Protein AF-A0A7S2FGM8-F1 (afdb_monomer)

Structure (mmCIF, N/CA/C/O backbone):
data_AF-A0A7S2FGM8-F1
#
_entry.id   AF-A0A7S2FGM8-F1
#
loop_
_atom_site.group_PDB
_atom_site.id
_atom_site.type_symbol
_atom_site.label_atom_id
_atom_site.label_alt_id
_atom_site.label_comp_id
_atom_site.label_asym_id
_atom_site.label_entity_id
_atom_site.label_seq_id
_atom_site.pdbx_PDB_ins_code
_atom_site.Cartn_x
_atom_site.Cartn_y
_atom_site.Cartn_z
_atom_site.occupancy
_atom_site.B_iso_or_equiv
_atom_site.auth_seq_id
_atom_site.auth_comp_id
_atom_site.auth_asym_id
_atom_site.auth_atom_id
_atom_site.pdbx_PDB_model_num
ATOM 1 N N . MET A 1 1 ? 2.558 -7.206 -8.956 1.00 88.69 1 MET A N 1
ATOM 2 C CA . MET A 1 1 ? 1.119 -7.447 -8.664 1.00 88.69 1 MET A CA 1
ATOM 3 C C . MET A 1 1 ? 0.701 -7.037 -7.254 1.00 88.69 1 MET A C 1
ATOM 5 O O . MET A 1 1 ? -0.219 -6.244 -7.138 1.00 88.69 1 MET A O 1
ATOM 9 N N . MET A 1 2 ? 1.340 -7.537 -6.187 1.00 94.56 2 MET A N 1
ATOM 10 C CA . MET A 1 2 ? 0.924 -7.241 -4.803 1.00 94.56 2 MET A CA 1
ATOM 11 C C . MET A 1 2 ? 0.833 -5.736 -4.489 1.00 94.56 2 MET A C 1
ATOM 13 O O . MET A 1 2 ? -0.211 -5.302 -4.011 1.00 94.56 2 MET A O 1
ATOM 17 N N . ALA A 1 3 ? 1.868 -4.957 -4.837 1.00 96.88 3 ALA A N 1
ATOM 18 C CA . ALA A 1 3 ? 1.885 -3.499 -4.670 1.00 96.88 3 ALA A CA 1
ATOM 19 C C . ALA A 1 3 ? 0.659 -2.821 -5.306 1.00 96.88 3 ALA A C 1
ATOM 21 O O . ALA A 1 3 ? -0.044 -2.059 -4.653 1.00 96.88 3 ALA A O 1
ATOM 22 N N . ALA A 1 4 ? 0.347 -3.167 -6.559 1.00 97.06 4 ALA A N 1
ATOM 23 C CA . ALA A 1 4 ? -0.813 -2.622 -7.257 1.00 97.06 4 ALA A CA 1
ATOM 24 C C . ALA A 1 4 ? -2.131 -2.971 -6.545 1.00 97.06 4 ALA A C 1
ATOM 26 O O . ALA A 1 4 ? -2.979 -2.102 -6.386 1.00 97.06 4 ALA A O 1
ATOM 27 N N . HIS A 1 5 ? -2.292 -4.215 -6.072 1.00 98.00 5 HIS A N 1
ATOM 28 C CA . HIS A 1 5 ? -3.500 -4.633 -5.353 1.00 98.00 5 HIS A CA 1
ATOM 29 C C . HIS A 1 5 ? -3.711 -3.875 -4.036 1.00 98.00 5 HIS A C 1
ATOM 31 O O . HIS A 1 5 ? -4.841 -3.497 -3.741 1.00 98.00 5 HIS A O 1
ATOM 37 N N . ILE A 1 6 ? -2.664 -3.668 -3.231 1.00 98.38 6 ILE A N 1
ATOM 38 C CA . ILE A 1 6 ? -2.815 -2.956 -1.953 1.00 98.38 6 ILE A CA 1
ATOM 39 C C . ILE A 1 6 ? -3.041 -1.455 -2.167 1.00 98.38 6 ILE A C 1
ATOM 41 O O . ILE A 1 6 ? -3.876 -0.877 -1.477 1.00 98.38 6 ILE A O 1
ATOM 45 N N . LEU A 1 7 ? -2.385 -0.852 -3.166 1.00 98.56 7 LEU A N 1
ATOM 46 C CA . LEU A 1 7 ? -2.590 0.547 -3.550 1.00 98.56 7 LEU A CA 1
ATOM 47 C C . LEU A 1 7 ? -4.032 0.800 -4.012 1.00 98.56 7 LEU A C 1
ATOM 49 O O . LEU A 1 7 ? -4.715 1.649 -3.445 1.00 98.56 7 LEU A O 1
ATOM 53 N N . ILE A 1 8 ? -4.532 0.019 -4.979 1.00 98.19 8 ILE A N 1
ATOM 54 C CA . ILE A 1 8 ? -5.897 0.210 -5.497 1.00 98.19 8 ILE A CA 1
ATOM 55 C C . ILE A 1 8 ? -6.961 -0.088 -4.433 1.00 98.19 8 ILE A C 1
ATOM 57 O O . ILE A 1 8 ? -7.987 0.587 -4.367 1.00 98.19 8 ILE A O 1
ATOM 61 N N . ALA A 1 9 ? -6.717 -1.076 -3.566 1.00 98.44 9 ALA A N 1
ATOM 62 C CA . ALA A 1 9 ? -7.616 -1.371 -2.459 1.00 98.44 9 ALA A CA 1
ATOM 63 C C . ALA A 1 9 ? -7.638 -0.229 -1.433 1.00 98.44 9 ALA A C 1
ATOM 65 O O . ALA A 1 9 ? -8.713 0.114 -0.950 1.00 98.44 9 ALA A O 1
ATOM 66 N N . ALA A 1 10 ? -6.494 0.387 -1.123 1.00 98.50 10 ALA A N 1
ATOM 67 C CA . ALA A 1 10 ? -6.433 1.533 -0.219 1.00 98.50 10 ALA A CA 1
ATOM 68 C C . ALA A 1 10 ? -7.206 2.739 -0.768 1.00 98.50 10 ALA A C 1
ATOM 70 O O . ALA A 1 10 ? -8.010 3.326 -0.045 1.00 98.50 10 ALA A O 1
ATOM 71 N N . GLU A 1 11 ? -7.031 3.071 -2.049 1.00 98.44 11 GLU A N 1
ATOM 72 C CA . GLU A 1 11 ? -7.789 4.138 -2.718 1.00 98.44 11 GLU A CA 1
ATOM 73 C C . GLU A 1 11 ? -9.298 3.855 -2.711 1.00 98.44 11 GLU A C 1
ATOM 75 O O . GLU A 1 11 ? -10.095 4.710 -2.321 1.00 98.44 11 GLU A O 1
ATOM 80 N N . GLY A 1 12 ? -9.705 2.630 -3.056 1.00 98.31 12 GLY A N 1
ATOM 81 C CA . GLY A 1 12 ? -11.113 2.234 -3.024 1.00 98.31 12 GLY A CA 1
ATOM 82 C C . GLY A 1 12 ? -11.720 2.300 -1.620 1.00 98.31 12 GLY A C 1
ATOM 83 O O . GLY A 1 12 ? -12.813 2.837 -1.438 1.00 98.31 12 GLY A O 1
ATOM 84 N N . LEU A 1 13 ? -11.014 1.793 -0.607 1.00 98.69 13 LEU A N 1
ATOM 85 C CA . LEU A 1 13 ? -11.507 1.771 0.772 1.00 98.69 13 LEU A CA 1
ATOM 86 C C . LEU A 1 13 ? -11.550 3.164 1.398 1.00 98.69 13 LEU A C 1
ATOM 88 O O . LEU A 1 13 ? -12.516 3.479 2.089 1.00 98.69 13 LEU A O 1
ATOM 92 N N . THR A 1 14 ? -10.549 4.012 1.150 1.00 98.62 14 THR A N 1
ATOM 93 C CA . THR A 1 14 ? -10.560 5.401 1.641 1.00 98.62 14 THR A CA 1
ATOM 94 C C . THR A 1 14 ? -11.689 6.200 0.994 1.00 98.62 14 THR A C 1
ATOM 96 O O . THR A 1 14 ? -12.408 6.912 1.696 1.00 98.62 14 THR A O 1
ATOM 99 N N . ALA A 1 15 ? -11.933 6.013 -0.309 1.00 98.38 15 ALA A N 1
ATOM 100 C CA . ALA A 1 15 ? -13.071 6.616 -0.997 1.00 98.38 15 ALA A CA 1
ATOM 101 C C . ALA A 1 15 ? -14.414 6.159 -0.402 1.00 98.38 15 ALA A C 1
ATOM 103 O O . ALA A 1 15 ? -15.259 6.988 -0.071 1.00 98.38 15 ALA A O 1
ATOM 104 N N . LEU A 1 16 ? -14.604 4.852 -0.202 1.00 98.44 16 LEU A N 1
ATOM 105 C CA . LEU A 1 16 ? -15.826 4.301 0.394 1.00 98.44 16 LEU A CA 1
ATOM 106 C C . LEU A 1 16 ? -16.042 4.794 1.831 1.00 98.44 16 LEU A C 1
ATOM 108 O O . LEU A 1 16 ? -17.147 5.215 2.184 1.00 98.44 16 LEU A O 1
ATOM 112 N N . LYS A 1 17 ? -14.984 4.818 2.644 1.00 98.19 17 LYS A N 1
ATOM 113 C CA . LYS A 1 17 ? -15.055 5.296 4.027 1.00 98.19 17 LYS A CA 1
ATOM 114 C C . LYS A 1 17 ? -15.411 6.777 4.114 1.00 98.19 17 LYS A C 1
ATOM 116 O O . LYS A 1 17 ? -16.223 7.153 4.955 1.00 98.19 17 LYS A O 1
ATOM 121 N N . LYS A 1 18 ? -14.900 7.606 3.199 1.00 97.00 18 LYS A N 1
ATOM 122 C CA . LYS A 1 18 ? -15.291 9.020 3.074 1.00 97.00 18 LYS A CA 1
ATOM 123 C C . LYS A 1 18 ? -1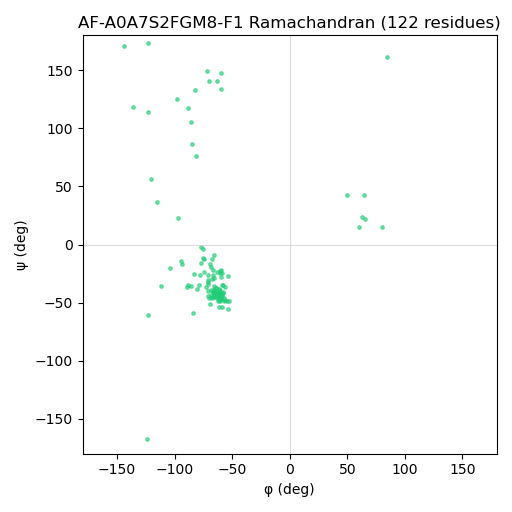6.795 9.201 2.817 1.00 97.00 18 LYS A C 1
ATOM 125 O O . LYS A 1 18 ? -17.362 10.229 3.178 1.00 97.00 18 LYS A O 1
ATOM 130 N N . HIS A 1 19 ? -17.449 8.191 2.247 1.00 97.00 19 HIS A N 1
ATOM 131 C CA . HIS A 1 19 ? -18.898 8.124 2.051 1.00 97.00 19 HIS A CA 1
ATOM 132 C C . HIS A 1 19 ? -19.633 7.321 3.143 1.00 97.00 19 HIS A C 1
ATOM 134 O O . HIS A 1 19 ? -20.758 6.875 2.927 1.00 97.00 19 HIS A O 1
ATOM 140 N N . ASN A 1 20 ? -19.034 7.181 4.331 1.00 97.06 20 ASN A N 1
ATOM 141 C CA . ASN A 1 20 ? -19.587 6.489 5.501 1.00 97.06 20 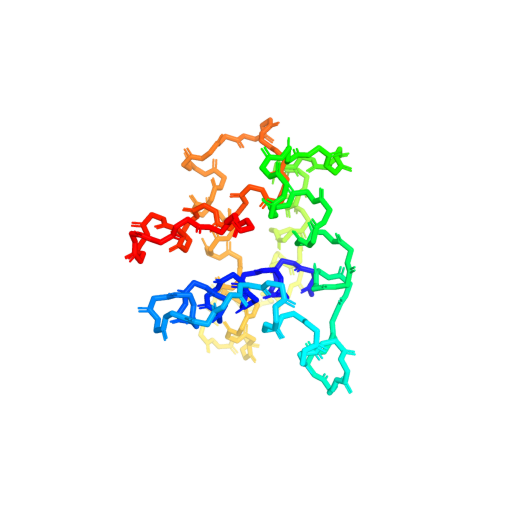ASN A CA 1
ATOM 142 C C . ASN A 1 20 ? -19.847 4.986 5.300 1.00 97.06 20 ASN A C 1
ATOM 144 O O . ASN A 1 20 ? -20.665 4.402 6.010 1.00 97.06 20 ASN A O 1
ATOM 148 N N . VAL A 1 21 ? -19.155 4.340 4.357 1.00 98.12 21 VAL A N 1
ATOM 149 C CA . VAL A 1 21 ? -19.166 2.877 4.237 1.00 98.12 21 VAL A CA 1
ATOM 150 C C . VAL A 1 21 ? -18.053 2.306 5.124 1.00 98.12 21 VAL A C 1
ATOM 152 O O . VAL A 1 21 ? -16.882 2.594 4.866 1.00 98.12 21 VAL A O 1
ATOM 155 N N . PRO A 1 22 ? -18.365 1.490 6.150 1.00 98.00 22 PRO A N 1
ATOM 156 C CA . PRO A 1 22 ? -17.337 0.905 7.006 1.00 98.00 22 PRO A CA 1
ATOM 157 C C . PRO A 1 22 ? -16.362 0.028 6.198 1.00 98.00 22 PRO A C 1
ATOM 159 O O . PRO A 1 22 ? -16.827 -0.804 5.406 1.00 98.00 22 PRO A O 1
ATOM 162 N N . PRO A 1 23 ? -15.032 0.147 6.390 1.00 98.19 23 PRO A N 1
ATOM 163 C CA . PRO A 1 23 ? -14.053 -0.633 5.630 1.00 98.19 23 PRO A CA 1
ATOM 164 C C . PRO A 1 23 ? -14.249 -2.147 5.724 1.00 98.19 23 PRO A C 1
ATOM 166 O O . PRO A 1 23 ? -14.078 -2.840 4.725 1.00 98.19 23 PRO A O 1
ATOM 169 N N . GLU A 1 24 ? -14.660 -2.671 6.882 1.00 97.56 24 GLU A N 1
ATOM 170 C CA . GLU A 1 24 ? -14.924 -4.108 7.054 1.00 97.56 24 GLU A CA 1
ATOM 171 C C . GLU A 1 24 ? -16.115 -4.586 6.208 1.00 97.56 24 GLU A C 1
ATOM 173 O O . GLU A 1 24 ? -16.060 -5.655 5.599 1.00 97.56 24 GLU A O 1
ATOM 178 N N . VA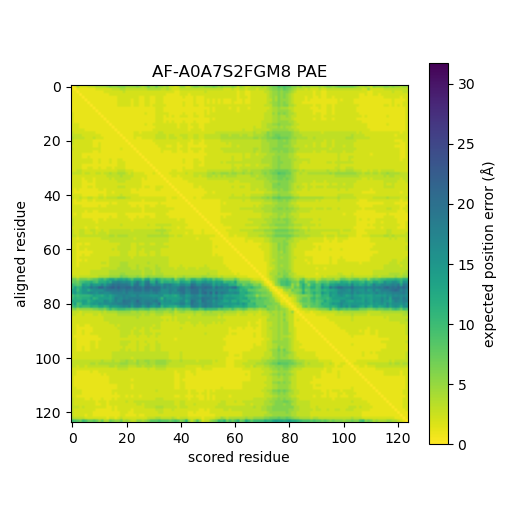L A 1 25 ? -17.165 -3.765 6.089 1.00 98.25 25 VAL A N 1
ATOM 179 C CA . VAL A 1 25 ? -18.331 -4.057 5.238 1.00 98.25 25 VAL A CA 1
ATOM 180 C C . VAL A 1 25 ? -17.938 -4.017 3.760 1.00 98.25 25 VAL A C 1
ATOM 182 O O . VAL A 1 25 ? -18.297 -4.916 2.997 1.00 98.25 25 VAL A O 1
ATOM 185 N N . ALA A 1 26 ? -17.155 -3.012 3.355 1.00 98.31 26 ALA A N 1
ATOM 186 C CA . ALA A 1 26 ? -16.626 -2.918 1.997 1.00 98.31 26 ALA A CA 1
ATOM 187 C C . ALA A 1 26 ? -15.745 -4.128 1.645 1.00 98.31 26 ALA A C 1
ATOM 189 O O . ALA A 1 26 ? -15.919 -4.740 0.590 1.00 98.31 26 ALA A O 1
ATOM 190 N N . LEU A 1 27 ? -14.839 -4.519 2.546 1.00 98.31 27 LEU A N 1
ATOM 191 C CA . LEU A 1 27 ? -13.975 -5.685 2.369 1.00 98.31 27 LEU A CA 1
ATOM 192 C C . LEU A 1 27 ? -14.772 -6.982 2.267 1.00 98.31 27 LEU A C 1
ATOM 194 O O . LEU A 1 27 ? -14.451 -7.801 1.409 1.00 98.31 27 LEU A O 1
ATOM 198 N N . ALA A 1 28 ? -15.820 -7.171 3.072 1.00 98.19 28 ALA A N 1
ATOM 199 C CA . ALA A 1 28 ? -16.682 -8.348 2.969 1.00 98.19 28 ALA A CA 1
ATOM 200 C C . ALA A 1 28 ? -17.327 -8.461 1.574 1.00 98.19 28 ALA A C 1
ATOM 202 O O . ALA A 1 28 ? -17.293 -9.530 0.961 1.00 98.19 28 ALA A O 1
ATOM 203 N N . ALA A 1 29 ? -17.838 -7.351 1.031 1.00 98.31 29 ALA A N 1
ATOM 204 C CA . ALA A 1 29 ? -18.416 -7.318 -0.313 1.00 98.31 29 ALA A CA 1
ATOM 205 C C . ALA A 1 29 ? -17.370 -7.582 -1.416 1.00 98.31 29 ALA A C 1
ATOM 207 O O . ALA A 1 29 ? -17.611 -8.382 -2.325 1.00 98.31 29 ALA A O 1
ATOM 208 N N . ILE A 1 30 ? -16.191 -6.954 -1.319 1.00 98.44 30 ILE A N 1
ATOM 209 C CA . ILE A 1 30 ? -15.074 -7.140 -2.260 1.00 98.44 30 ILE A CA 1
ATOM 210 C C . ILE A 1 30 ? -14.595 -8.597 -2.246 1.00 98.44 30 ILE A C 1
ATOM 212 O O . ILE A 1 30 ? -14.446 -9.216 -3.302 1.00 98.44 30 ILE A O 1
ATOM 216 N N . ASN A 1 31 ? -14.392 -9.158 -1.052 1.00 98.38 31 ASN A N 1
ATOM 217 C CA . ASN A 1 31 ? -13.878 -10.512 -0.863 1.00 98.38 31 ASN A CA 1
ATOM 218 C C . ASN A 1 31 ? -14.898 -11.595 -1.249 1.00 98.38 31 ASN A C 1
ATOM 220 O O . ASN A 1 31 ? -14.495 -12.673 -1.684 1.00 98.38 31 ASN A O 1
ATOM 224 N N . GLY A 1 32 ? -16.198 -11.292 -1.176 1.00 98.31 32 GLY A N 1
ATOM 225 C CA . GLY A 1 32 ? -17.274 -12.123 -1.726 1.00 98.31 32 GLY A CA 1
ATOM 226 C C . GLY A 1 32 ? -17.415 -12.063 -3.255 1.00 98.31 32 GLY A C 1
ATOM 227 O O . GLY A 1 32 ? -18.234 -12.787 -3.816 1.00 98.31 32 GLY A O 1
ATOM 228 N N . SER A 1 33 ? -16.625 -11.228 -3.938 1.00 97.38 33 SER A N 1
ATOM 229 C CA . SER A 1 33 ? -16.757 -10.931 -5.370 1.00 97.38 33 SER A CA 1
ATOM 230 C C . SER A 1 33 ? -15.455 -11.204 -6.147 1.00 97.38 33 SER A C 1
ATOM 232 O O . SER A 1 33 ? -14.535 -11.874 -5.663 1.00 97.38 33 SER A O 1
ATOM 234 N N . SER A 1 34 ? -15.371 -10.727 -7.395 1.00 96.94 34 SER A N 1
ATOM 235 C CA . SER A 1 34 ? -14.195 -10.865 -8.272 1.00 96.94 34 SER A CA 1
ATOM 236 C C . SER A 1 34 ? -13.042 -9.912 -7.935 1.00 96.94 34 SER A C 1
ATOM 238 O O . SER A 1 34 ? -11.922 -10.155 -8.371 1.00 96.94 34 SER A O 1
ATOM 240 N N . GLY A 1 35 ? -13.289 -8.860 -7.147 1.00 95.94 35 GLY A N 1
ATOM 241 C CA . GLY A 1 35 ? -12.273 -7.883 -6.732 1.00 95.94 35 GLY A CA 1
ATOM 242 C C . GLY A 1 35 ? -11.341 -8.363 -5.615 1.00 95.94 35 GLY A C 1
ATOM 243 O O . GLY A 1 35 ? -10.442 -7.628 -5.207 1.00 95.94 35 GLY A O 1
ATOM 244 N N . ARG A 1 36 ? -11.551 -9.577 -5.095 1.00 97.81 36 ARG A N 1
ATOM 245 C CA . ARG A 1 36 ? -10.742 -10.139 -4.014 1.00 97.81 36 ARG A CA 1
ATOM 246 C C . ARG A 1 36 ? -9.285 -10.319 -4.437 1.00 97.81 36 ARG A C 1
ATOM 248 O O . ARG A 1 36 ? -8.983 -10.789 -5.532 1.00 97.81 36 ARG A O 1
ATOM 255 N N . SER A 1 37 ? -8.373 -10.028 -3.524 1.00 98.19 37 SER A N 1
ATOM 256 C CA . SER A 1 37 ? -6.949 -10.302 -3.677 1.00 98.19 37 SER A CA 1
ATOM 257 C C . SER A 1 37 ? -6.349 -10.703 -2.334 1.00 98.19 37 SER A C 1
ATOM 259 O O . SER A 1 37 ? -6.971 -10.545 -1.286 1.00 98.19 37 SER A O 1
ATOM 261 N N . TRP A 1 38 ? -5.101 -11.172 -2.331 1.00 96.38 38 TRP A N 1
ATOM 262 C CA . TRP A 1 38 ? -4.406 -11.457 -1.072 1.00 96.38 38 TRP A CA 1
ATOM 263 C C . TRP A 1 38 ? -4.262 -10.217 -0.170 1.00 96.38 38 TRP A C 1
ATOM 265 O O . TRP A 1 38 ? -4.239 -10.331 1.052 1.00 96.38 38 TRP A O 1
ATOM 275 N N . ALA A 1 39 ? -4.209 -9.014 -0.758 1.00 97.88 39 ALA A N 1
ATOM 276 C CA . ALA A 1 39 ? -4.171 -7.771 0.009 1.00 97.88 39 ALA A CA 1
ATOM 277 C C . ALA A 1 39 ? -5.489 -7.529 0.764 1.00 97.88 39 ALA A C 1
ATOM 279 O O . ALA A 1 39 ? -5.458 -7.223 1.951 1.00 97.88 39 ALA A O 1
ATOM 280 N N . THR A 1 40 ? -6.638 -7.716 0.106 1.00 98.38 40 THR A N 1
ATOM 281 C CA . THR A 1 40 ? -7.962 -7.486 0.712 1.00 98.38 40 THR A CA 1
ATOM 282 C C . THR A 1 40 ? -8.402 -8.622 1.631 1.00 98.38 40 THR A C 1
ATOM 284 O O . THR A 1 40 ? -9.200 -8.389 2.533 1.00 98.38 40 THR A O 1
ATOM 287 N N . LEU A 1 41 ? -7.906 -9.844 1.412 1.00 97.69 41 LEU A N 1
ATOM 288 C CA . LEU A 1 41 ? -8.249 -11.017 2.220 1.00 97.69 41 LEU A CA 1
ATOM 289 C C . LEU A 1 41 ? -7.469 -11.095 3.535 1.00 97.69 41 LEU A C 1
ATOM 291 O O . LEU A 1 41 ? -8.050 -11.509 4.529 1.00 97.69 41 LEU A O 1
ATOM 295 N N . GLN A 1 42 ? -6.182 -10.729 3.535 1.00 95.50 42 GLN A N 1
ATOM 296 C CA . GLN A 1 42 ? -5.304 -10.936 4.694 1.00 95.50 42 GLN A CA 1
ATOM 297 C C . GLN A 1 42 ? -4.676 -9.628 5.194 1.00 95.50 42 GLN A C 1
ATOM 299 O O . GLN A 1 42 ? -4.920 -9.210 6.319 1.00 95.50 42 GLN A O 1
ATOM 304 N N . ARG A 1 43 ? -3.900 -8.934 4.350 1.00 97.44 43 ARG A N 1
ATOM 305 C CA . ARG A 1 43 ? -3.079 -7.787 4.793 1.00 97.44 43 ARG A CA 1
ATOM 306 C C . ARG A 1 43 ? -3.903 -6.626 5.341 1.00 97.44 43 ARG A C 1
ATOM 308 O O . ARG A 1 43 ? -3.596 -6.075 6.394 1.00 97.44 43 ARG A O 1
ATOM 315 N N . ILE A 1 44 ? -4.935 -6.218 4.604 1.00 98.44 44 ILE A N 1
ATOM 316 C CA . ILE A 1 44 ? -5.725 -5.046 4.980 1.00 98.44 44 ILE A CA 1
ATOM 317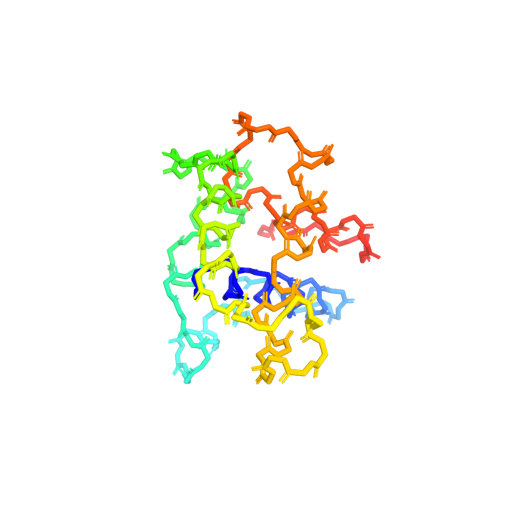 C C . ILE A 1 44 ? -6.544 -5.319 6.252 1.00 98.44 44 ILE A C 1
ATOM 319 O O . ILE A 1 44 ? -6.418 -4.525 7.183 1.00 98.44 44 ILE A O 1
ATOM 323 N N . PRO A 1 45 ? -7.329 -6.411 6.362 1.00 98.00 45 PRO A N 1
ATOM 324 C CA . PRO A 1 45 ? -8.051 -6.710 7.600 1.00 98.00 45 PRO A CA 1
ATOM 325 C C . PRO A 1 45 ? -7.138 -6.838 8.829 1.00 98.00 45 PRO A C 1
ATOM 327 O O . PRO A 1 45 ? -7.432 -6.258 9.879 1.00 98.00 45 PRO A O 1
ATOM 330 N N . ASP A 1 46 ? -6.025 -7.567 8.695 1.00 97.25 46 ASP A N 1
ATOM 331 C CA . ASP A 1 46 ? -5.239 -8.003 9.851 1.00 97.25 46 ASP A CA 1
ATOM 332 C C . ASP A 1 46 ? -4.181 -6.985 10.280 1.00 97.25 46 ASP A C 1
ATOM 334 O O . ASP A 1 46 ? -3.947 -6.836 11.482 1.00 97.25 46 ASP A O 1
ATOM 338 N N . ASN A 1 47 ? -3.572 -6.255 9.338 1.00 98.38 47 ASN A N 1
ATOM 339 C CA . ASN A 1 47 ? -2.445 -5.354 9.610 1.00 98.38 47 ASN A CA 1
ATOM 340 C C . ASN A 1 47 ? -2.805 -3.873 9.423 1.00 98.38 47 ASN A C 1
ATOM 342 O O . ASN A 1 47 ? -2.330 -3.037 10.191 1.00 98.38 47 ASN A O 1
ATOM 346 N N . VAL A 1 48 ? -3.657 -3.542 8.442 1.00 98.56 48 VAL A N 1
ATOM 347 C CA . VAL A 1 48 ? -4.053 -2.147 8.178 1.00 98.56 48 VAL A CA 1
ATOM 348 C C . VAL A 1 48 ? -5.198 -1.715 9.083 1.00 98.56 48 VAL A C 1
ATOM 350 O O . VAL A 1 48 ? -5.015 -0.787 9.856 1.00 98.56 48 VAL A O 1
ATOM 353 N N . LEU A 1 49 ? -6.360 -2.378 9.051 1.00 98.50 49 LEU A N 1
ATOM 354 C CA . LEU A 1 49 ? -7.525 -1.950 9.845 1.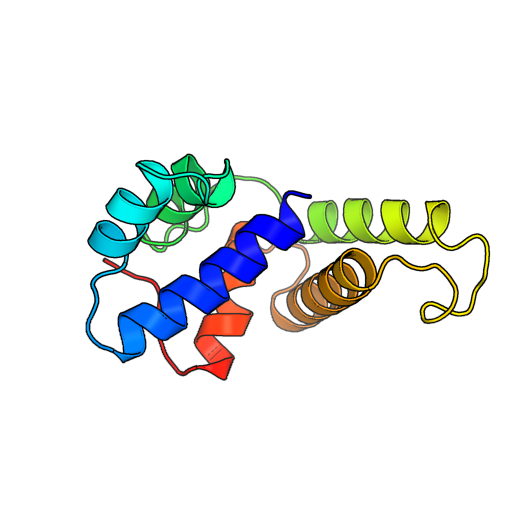00 98.50 49 LEU A CA 1
ATOM 355 C C . LEU A 1 49 ? -7.294 -2.086 11.355 1.00 98.50 49 LEU A C 1
ATOM 357 O O . LEU A 1 49 ? -7.877 -1.347 12.145 1.00 98.50 49 LEU A O 1
ATOM 361 N N . SER A 1 50 ? -6.415 -3.004 11.761 1.00 97.94 50 SER A N 1
ATOM 362 C CA . SER A 1 50 ? -5.963 -3.144 13.148 1.00 97.94 50 SER A CA 1
ATOM 363 C C . SER A 1 50 ? -4.960 -2.068 13.584 1.00 97.94 50 SER A C 1
ATOM 365 O O . SER A 1 50 ? -4.666 -1.976 14.775 1.00 97.94 50 SER A O 1
ATOM 367 N N . ARG A 1 51 ? -4.426 -1.285 12.633 1.00 98.12 51 ARG A N 1
ATOM 368 C CA . ARG A 1 51 ? -3.347 -0.295 12.794 1.00 98.12 51 ARG A CA 1
ATOM 369 C C . ARG A 1 51 ? -2.019 -0.862 13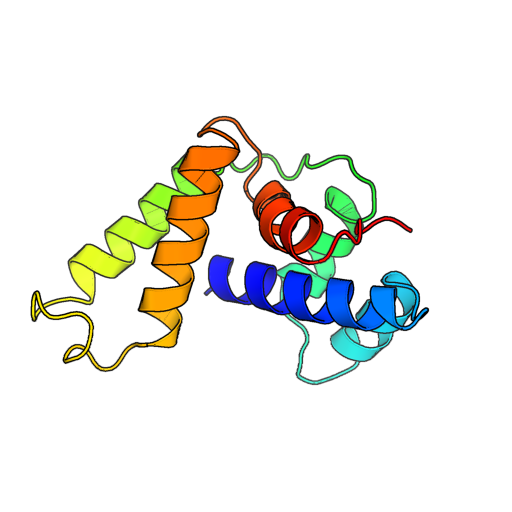.304 1.00 98.12 51 ARG A C 1
ATOM 371 O O . ARG A 1 51 ? -1.167 -0.089 13.735 1.00 98.12 51 ARG A O 1
ATOM 378 N N . LYS A 1 52 ? -1.830 -2.183 13.267 1.00 98.00 52 LYS A N 1
ATOM 379 C CA . LYS A 1 52 ? -0.603 -2.82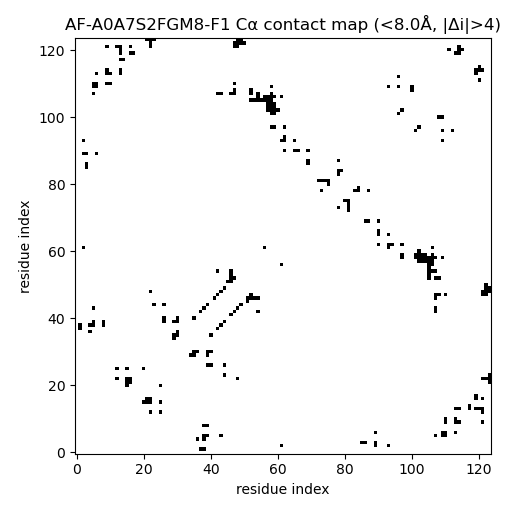2 13.758 1.00 98.00 52 LYS A CA 1
ATOM 380 C C . LYS A 1 52 ? 0.563 -2.719 12.782 1.00 98.00 52 LYS A C 1
ATOM 382 O O . LYS A 1 52 ? 1.690 -2.589 13.240 1.00 98.00 52 LYS A O 1
ATOM 387 N N . PHE A 1 53 ? 0.288 -2.777 11.475 1.00 98.25 53 PHE A N 1
ATOM 388 C CA . PHE A 1 53 ? 1.303 -2.738 10.414 1.00 98.25 53 PHE A CA 1
ATOM 389 C C . PHE A 1 53 ? 2.461 -3.727 10.641 1.00 98.25 53 PHE A C 1
ATOM 391 O O . PHE A 1 53 ? 3.627 -3.408 10.464 1.00 98.25 53 PHE A O 1
ATOM 398 N N . ASP A 1 54 ? 2.128 -4.944 11.063 1.00 97.44 54 ASP A N 1
ATOM 399 C CA . ASP A 1 54 ? 3.058 -5.968 11.550 1.00 97.44 54 ASP A CA 1
ATOM 400 C C . ASP A 1 54 ? 3.091 -7.211 10.644 1.00 97.44 54 ASP A C 1
ATOM 402 O O . ASP A 1 54 ? 3.202 -8.343 11.118 1.00 97.44 54 ASP A O 1
ATOM 406 N N . TYR A 1 55 ? 2.982 -7.027 9.321 1.00 97.06 55 TYR A N 1
ATOM 407 C CA . TYR A 1 55 ? 3.079 -8.150 8.379 1.00 97.06 55 TYR A CA 1
ATOM 408 C C . TYR A 1 55 ? 4.507 -8.729 8.311 1.00 97.06 55 TYR A C 1
ATOM 410 O O . TYR A 1 55 ? 4.691 -9.861 7.861 1.00 97.06 55 TYR A O 1
ATOM 418 N N . ASN A 1 56 ? 5.505 -7.980 8.795 1.00 96.06 56 ASN A N 1
ATOM 419 C CA . ASN A 1 56 ? 6.929 -8.317 8.811 1.00 96.06 56 ASN A CA 1
ATOM 420 C C . ASN A 1 56 ? 7.537 -8.433 7.408 1.00 96.06 56 ASN A C 1
ATOM 422 O O . ASN A 1 56 ? 8.325 -9.340 7.127 1.00 96.06 56 ASN A O 1
ATOM 426 N N . PHE A 1 57 ? 7.188 -7.505 6.518 1.00 97.62 57 PHE A N 1
ATOM 427 C CA . PHE A 1 57 ? 7.873 -7.358 5.234 1.00 97.62 57 PHE A CA 1
ATOM 428 C C . PHE A 1 57 ? 8.131 -5.884 4.948 1.00 97.62 57 PHE A C 1
ATOM 430 O O . PHE A 1 57 ? 7.181 -5.110 4.841 1.00 97.62 57 PHE A O 1
ATOM 437 N N . SER A 1 58 ? 9.404 -5.505 4.835 1.00 98.25 58 SER A N 1
ATOM 438 C CA . SER A 1 58 ? 9.795 -4.099 4.759 1.00 98.25 58 SER A CA 1
ATOM 439 C C . SER A 1 58 ? 9.426 -3.453 3.424 1.00 98.25 58 SER A C 1
ATOM 441 O O . SER A 1 58 ? 9.409 -4.086 2.361 1.00 98.25 58 SER A O 1
ATOM 443 N N . LEU A 1 59 ? 9.151 -2.154 3.477 1.00 98.38 59 LEU A N 1
ATOM 444 C CA . LEU A 1 59 ? 8.887 -1.326 2.312 1.00 98.38 59 LEU A CA 1
ATOM 445 C C . LEU A 1 59 ? 10.133 -1.201 1.428 1.00 98.38 59 LEU A C 1
ATOM 447 O O . LEU A 1 59 ? 9.993 -1.104 0.212 1.00 98.38 59 LEU A O 1
ATOM 451 N N . GLU A 1 60 ? 11.338 -1.284 1.999 1.00 98.38 60 GLU A N 1
ATOM 452 C CA . GLU A 1 60 ? 12.583 -1.395 1.231 1.00 98.38 60 GLU A CA 1
ATOM 453 C C . GLU A 1 60 ? 12.582 -2.612 0.303 1.00 98.38 60 GLU A C 1
ATOM 455 O O . GLU A 1 60 ? 12.863 -2.475 -0.890 1.00 98.38 60 GLU A O 1
ATOM 460 N N . LEU A 1 61 ? 12.227 -3.793 0.821 1.00 98.31 61 LEU A N 1
ATOM 461 C CA . LEU A 1 61 ? 12.183 -5.012 0.015 1.00 98.31 61 LEU A CA 1
ATOM 462 C C . LEU A 1 61 ? 11.094 -4.925 -1.057 1.00 98.31 61 LEU A C 1
ATOM 464 O O . LEU A 1 61 ? 11.353 -5.273 -2.208 1.00 98.31 61 LEU A O 1
ATOM 468 N N . LEU A 1 62 ? 9.916 -4.381 -0.723 1.00 98.19 62 LEU A N 1
ATOM 469 C CA . LEU A 1 62 ? 8.876 -4.137 -1.724 1.00 98.19 62 LEU A CA 1
ATOM 470 C C . LEU A 1 62 ? 9.358 -3.182 -2.825 1.00 98.19 62 LEU A C 1
ATOM 472 O O . LEU A 1 62 ? 9.140 -3.452 -4.007 1.00 98.19 62 LEU A O 1
ATOM 476 N N . ASN A 1 63 ? 9.993 -2.070 -2.451 1.00 97.94 63 ASN A N 1
ATOM 477 C CA . ASN A 1 63 ? 10.508 -1.097 -3.406 1.00 97.94 63 ASN A CA 1
ATOM 478 C C . ASN A 1 63 ? 11.566 -1.738 -4.308 1.00 97.94 63 ASN A C 1
ATOM 480 O O . ASN A 1 63 ? 11.466 -1.629 -5.526 1.00 97.94 63 ASN A O 1
ATOM 484 N N . LYS A 1 64 ? 12.510 -2.494 -3.739 1.00 97.19 64 LYS A N 1
ATOM 485 C CA . LYS A 1 64 ? 13.519 -3.241 -4.498 1.00 97.19 64 LYS A CA 1
ATOM 486 C C . LYS A 1 64 ? 12.894 -4.203 -5.512 1.00 97.19 64 LYS A C 1
ATOM 488 O O . LYS A 1 64 ? 13.318 -4.210 -6.669 1.00 97.19 64 LYS A O 1
ATOM 493 N N . ASP A 1 65 ? 11.905 -4.997 -5.105 1.00 96.62 65 ASP A N 1
ATOM 494 C CA . ASP A 1 65 ? 11.228 -5.953 -5.990 1.00 96.62 65 ASP A CA 1
ATOM 495 C C . ASP A 1 65 ? 10.538 -5.241 -7.160 1.00 96.62 65 ASP A C 1
ATOM 497 O O . ASP A 1 65 ? 10.591 -5.697 -8.305 1.00 96.62 65 ASP A O 1
ATOM 501 N N . VAL A 1 66 ? 9.902 -4.100 -6.880 1.00 95.06 66 VAL A N 1
ATOM 502 C CA . VAL A 1 66 ? 9.221 -3.300 -7.898 1.00 95.06 66 VAL A CA 1
ATOM 503 C C . VAL A 1 66 ? 10.223 -2.644 -8.845 1.00 95.06 66 VAL A C 1
ATOM 505 O O . VAL A 1 66 ? 10.044 -2.778 -10.049 1.00 95.06 66 VAL A O 1
ATOM 508 N N . GLN A 1 67 ? 11.301 -2.030 -8.351 1.00 92.50 67 GLN A N 1
ATOM 509 C CA . GLN A 1 67 ? 12.343 -1.461 -9.217 1.00 92.50 67 GLN A CA 1
ATOM 510 C C . GLN A 1 67 ? 13.009 -2.537 -10.083 1.00 92.50 67 GLN A C 1
ATOM 512 O O . GLN A 1 67 ? 13.144 -2.353 -11.285 1.00 92.50 67 GLN A O 1
ATOM 517 N N . THR A 1 68 ? 13.291 -3.717 -9.522 1.00 93.06 68 THR A N 1
ATOM 518 C CA . THR A 1 68 ? 13.827 -4.853 -10.294 1.00 93.06 68 THR A CA 1
ATOM 519 C C . THR A 1 68 ? 12.863 -5.284 -11.408 1.00 93.06 68 THR A C 1
ATOM 521 O O . THR A 1 68 ? 13.288 -5.604 -12.518 1.00 93.06 68 THR A O 1
ATOM 524 N N . CYS A 1 69 ? 11.551 -5.281 -11.139 1.00 90.44 69 CYS A N 1
ATOM 525 C CA . CYS A 1 69 ? 10.538 -5.520 -12.168 1.00 90.44 69 CYS A CA 1
ATOM 526 C C . CYS A 1 69 ? 10.591 -4.449 -13.263 1.00 90.44 69 CYS A C 1
ATOM 528 O O . CYS A 1 69 ? 10.477 -4.785 -14.437 1.00 90.44 69 CYS A O 1
ATOM 530 N N . MET A 1 70 ? 10.764 -3.180 -12.896 1.00 88.50 70 MET A N 1
ATOM 531 C CA . MET A 1 70 ? 10.827 -2.072 -13.848 1.00 88.50 70 MET A CA 1
ATOM 532 C C . MET A 1 70 ? 12.072 -2.141 -14.724 1.00 88.50 70 MET A C 1
ATOM 534 O O . MET A 1 70 ? 11.942 -2.084 -15.944 1.00 88.50 70 MET A O 1
ATOM 538 N N . ASP A 1 71 ? 13.239 -2.388 -14.135 1.00 87.44 71 ASP A N 1
ATOM 539 C CA . ASP A 1 71 ? 14.501 -2.554 -14.861 1.00 87.44 71 ASP A CA 1
ATOM 540 C C . ASP A 1 71 ? 14.432 -3.693 -15.893 1.00 87.44 71 ASP A C 1
ATOM 542 O O . ASP A 1 71 ? 15.021 -3.608 -16.968 1.00 87.44 71 ASP A O 1
ATOM 546 N N . GLY A 1 72 ? 13.693 -4.766 -15.584 1.00 81.88 72 GLY A N 1
ATOM 547 C CA . GLY A 1 72 ? 13.498 -5.898 -16.495 1.00 81.88 72 GLY A CA 1
ATOM 548 C C . GLY A 1 72 ? 12.395 -5.705 -17.544 1.00 81.88 72 GLY A C 1
ATOM 549 O O . GLY A 1 72 ? 12.433 -6.349 -18.592 1.00 81.88 72 GLY A O 1
ATOM 550 N N . VAL A 1 73 ? 11.398 -4.859 -17.270 1.00 72.75 73 VAL A N 1
ATOM 551 C CA . VAL A 1 73 ? 10.239 -4.620 -18.150 1.00 72.75 73 VAL A CA 1
ATOM 552 C C . VAL A 1 73 ? 10.509 -3.488 -19.145 1.00 72.75 73 VAL A C 1
ATOM 554 O O . VAL A 1 73 ? 10.088 -3.570 -20.302 1.00 72.75 73 VAL A O 1
ATOM 557 N N . PHE A 1 74 ? 11.232 -2.448 -18.734 1.00 69.25 74 PHE A N 1
ATOM 558 C CA . PHE A 1 74 ? 11.598 -1.318 -19.584 1.00 69.25 74 PHE A CA 1
ATOM 559 C C . PHE A 1 74 ? 12.819 -1.644 -20.448 1.00 69.25 74 PHE A C 1
ATOM 561 O O . PHE A 1 74 ? 13.932 -1.195 -20.197 1.00 69.25 74 PHE A O 1
ATOM 568 N N . VAL A 1 75 ? 12.605 -2.427 -21.509 1.00 61.88 75 VAL A N 1
ATOM 569 C CA . VAL A 1 75 ? 13.606 -2.569 -22.585 1.00 61.88 75 VAL A CA 1
ATOM 570 C C . VAL A 1 75 ? 13.755 -1.250 -23.363 1.00 61.88 75 VAL A C 1
ATOM 572 O O . VAL A 1 75 ? 14.836 -0.944 -23.862 1.00 61.88 75 VAL A O 1
ATOM 575 N N . ASP A 1 76 ? 12.681 -0.454 -23.434 1.00 66.25 76 ASP A N 1
ATOM 576 C CA . ASP A 1 76 ? 12.707 0.941 -23.883 1.00 66.25 76 ASP A CA 1
ATOM 577 C C . ASP A 1 76 ? 12.755 1.861 -22.646 1.00 66.25 76 ASP A C 1
ATOM 579 O O . ASP A 1 76 ? 11.882 1.737 -21.781 1.00 66.25 76 ASP A O 1
ATOM 583 N N . PRO A 1 77 ? 13.744 2.770 -22.534 1.00 65.50 77 PRO A N 1
ATOM 584 C CA . PRO A 1 77 ? 13.859 3.702 -21.412 1.00 65.50 77 PRO A CA 1
ATOM 585 C C . PRO A 1 77 ? 12.719 4.727 -21.339 1.00 65.50 77 PRO A C 1
ATOM 587 O O . PRO A 1 77 ? 12.646 5.462 -20.359 1.00 65.50 77 PRO A O 1
ATOM 590 N N . ASP A 1 78 ? 11.853 4.810 -22.353 1.00 71.56 78 ASP A N 1
ATOM 591 C CA . ASP A 1 78 ? 10.632 5.611 -22.337 1.00 71.56 78 ASP A CA 1
ATOM 592 C C . ASP A 1 78 ? 9.461 4.820 -21.704 1.00 71.56 78 ASP A C 1
ATOM 594 O O . ASP A 1 78 ? 8.865 3.951 -22.359 1.00 71.56 78 ASP A O 1
ATOM 598 N N . PRO A 1 79 ? 9.051 5.130 -20.454 1.00 64.50 79 PRO A N 1
ATOM 599 C CA . PRO A 1 79 ? 8.001 4.385 -19.762 1.00 64.50 79 PRO A CA 1
ATOM 600 C C . PRO A 1 79 ? 6.642 4.470 -20.465 1.00 64.50 79 PRO A C 1
ATOM 602 O O . PRO A 1 79 ? 5.804 3.580 -20.300 1.00 64.50 79 PRO A O 1
ATOM 605 N N . ALA A 1 80 ? 6.419 5.516 -21.272 1.00 66.06 80 ALA A N 1
ATOM 606 C CA . ALA A 1 80 ? 5.192 5.691 -22.040 1.00 66.06 80 ALA A CA 1
ATOM 607 C C . ALA A 1 80 ? 5.118 4.744 -23.249 1.00 66.06 80 ALA A C 1
ATOM 609 O O . ALA A 1 80 ? 4.020 4.427 -23.711 1.00 66.06 80 ALA A O 1
ATOM 610 N N . LYS A 1 81 ? 6.261 4.255 -23.749 1.00 68.38 81 LYS A N 1
ATOM 611 C CA . LYS A 1 81 ? 6.335 3.330 -24.894 1.00 68.38 81 LYS A CA 1
ATOM 612 C C . LYS A 1 81 ? 6.380 1.863 -24.501 1.00 68.38 81 LYS A C 1
ATOM 614 O O . LYS A 1 81 ? 6.080 1.008 -25.329 1.00 68.38 81 LYS A O 1
ATOM 619 N N . ALA A 1 82 ? 6.688 1.566 -23.243 1.00 72.88 82 ALA A N 1
ATOM 620 C CA . ALA A 1 82 ? 6.763 0.196 -22.755 1.00 72.88 82 ALA A CA 1
ATOM 621 C C . ALA A 1 82 ? 5.407 -0.529 -22.738 1.00 72.88 82 ALA A C 1
ATOM 623 O O . ALA A 1 82 ? 5.368 -1.753 -22.774 1.00 72.88 82 ALA A O 1
ATOM 624 N N . GLY A 1 83 ? 4.288 0.205 -22.707 1.00 82.94 83 GLY A N 1
ATOM 625 C CA . GLY A 1 83 ? 2.945 -0.381 -22.781 1.00 82.94 83 GLY A CA 1
ATOM 626 C C . GLY A 1 83 ? 2.414 -0.962 -21.462 1.00 82.94 83 GLY A C 1
ATOM 627 O O . GLY A 1 83 ? 1.413 -1.676 -21.476 1.00 82.94 83 GLY A O 1
ATOM 628 N N . PHE A 1 84 ? 3.032 -0.634 -20.318 1.00 87.12 84 PHE A N 1
ATOM 629 C CA . PHE A 1 84 ? 2.662 -1.155 -18.990 1.00 87.12 84 PHE A CA 1
ATOM 630 C C . PHE A 1 84 ? 2.262 -0.060 -17.975 1.00 87.12 84 PHE A C 1
ATOM 632 O O . PHE A 1 84 ? 2.817 -0.004 -16.877 1.00 87.12 84 PHE A O 1
ATOM 639 N N . PRO A 1 85 ? 1.268 0.798 -18.277 1.00 87.44 85 PRO A N 1
ATOM 640 C CA . PRO A 1 85 ? 0.983 2.008 -17.495 1.00 87.44 85 PRO A CA 1
ATOM 641 C C . PRO A 1 85 ? 0.654 1.747 -16.017 1.00 87.44 85 PRO A C 1
ATOM 643 O O . PRO A 1 85 ? 1.043 2.524 -15.150 1.00 87.44 85 PRO A O 1
ATOM 646 N N . LEU A 1 86 ? -0.029 0.639 -15.704 1.00 91.31 86 LEU A N 1
ATOM 647 C CA . LEU A 1 86 ? -0.372 0.293 -14.320 1.00 91.31 86 LEU A CA 1
ATOM 648 C C . LEU A 1 86 ? 0.845 -0.147 -13.500 1.00 91.31 86 LEU A C 1
ATOM 650 O O . LEU A 1 86 ? 0.888 0.096 -12.296 1.00 91.31 86 LEU A O 1
ATOM 654 N N . LEU A 1 87 ? 1.826 -0.796 -14.136 1.00 90.38 87 LEU A N 1
ATOM 655 C CA . LEU A 1 87 ? 3.074 -1.149 -13.461 1.00 90.38 87 LEU A CA 1
ATOM 656 C C . LEU A 1 87 ? 3.898 0.112 -13.209 1.00 90.38 87 LEU A C 1
ATOM 658 O O . LEU A 1 87 ? 4.347 0.291 -12.081 1.00 90.38 87 LEU A O 1
ATOM 662 N N . THR A 1 88 ? 4.007 1.002 -14.205 1.00 91.06 88 THR A N 1
ATOM 663 C CA . THR A 1 88 ? 4.669 2.316 -14.089 1.00 91.06 88 THR A CA 1
ATOM 664 C C . THR A 1 88 ? 4.115 3.120 -12.925 1.00 91.06 88 THR A C 1
ATOM 666 O O . THR A 1 88 ? 4.854 3.439 -11.997 1.00 91.06 88 THR A O 1
ATOM 669 N N . LEU A 1 89 ? 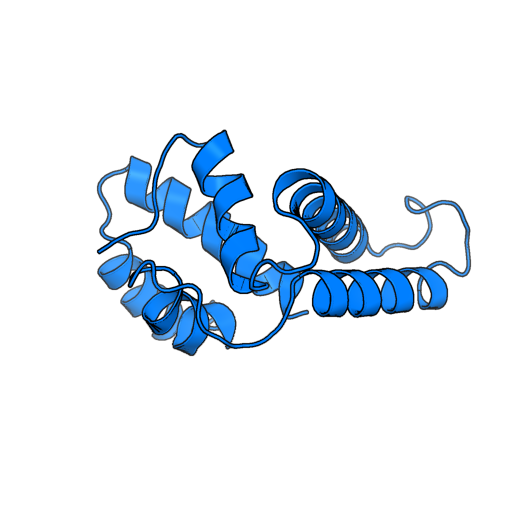2.799 3.336 -12.901 1.00 92.56 89 LEU A N 1
ATOM 670 C CA . LEU A 1 89 ? 2.154 4.066 -11.815 1.00 92.56 89 LEU A CA 1
ATOM 671 C C . LEU A 1 89 ? 2.346 3.359 -10.465 1.00 92.56 89 LEU A C 1
ATOM 673 O O . LEU A 1 89 ? 2.638 3.998 -9.460 1.00 92.56 89 LEU A O 1
ATOM 677 N N . GLY A 1 90 ? 2.221 2.029 -10.423 1.00 95.00 90 GLY A N 1
ATOM 678 C CA . GLY A 1 90 ? 2.470 1.260 -9.205 1.00 95.00 90 GLY A CA 1
ATOM 679 C C . GLY A 1 90 ? 3.885 1.468 -8.654 1.00 95.00 90 GLY A C 1
ATOM 680 O O . GLY A 1 90 ? 4.044 1.640 -7.447 1.00 95.00 90 GLY A O 1
ATOM 681 N N . ALA A 1 91 ? 4.896 1.496 -9.524 1.00 94.56 91 ALA A N 1
ATOM 682 C CA . ALA A 1 91 ? 6.284 1.741 -9.143 1.00 94.56 91 ALA A CA 1
ATOM 683 C C . ALA A 1 91 ? 6.510 3.155 -8.608 1.00 94.56 91 ALA A C 1
ATOM 685 O O . ALA A 1 91 ? 7.116 3.311 -7.550 1.00 94.56 91 ALA A O 1
ATOM 686 N N . GLU A 1 92 ? 5.955 4.168 -9.271 1.00 94.94 92 GLU A N 1
ATOM 687 C CA . GLU A 1 92 ? 6.015 5.561 -8.814 1.00 94.94 92 GLU A CA 1
ATOM 688 C C . GLU A 1 92 ? 5.382 5.732 -7.426 1.00 94.94 92 GLU A C 1
ATOM 690 O O . GLU A 1 92 ? 5.932 6.404 -6.549 1.00 94.94 92 GLU A O 1
ATOM 695 N N . ARG A 1 93 ? 4.237 5.081 -7.187 1.00 97.81 93 ARG A N 1
ATOM 696 C CA . ARG A 1 93 ? 3.535 5.140 -5.897 1.00 97.81 93 ARG A CA 1
ATOM 697 C C . ARG A 1 93 ? 4.310 4.427 -4.790 1.00 97.81 93 ARG A C 1
ATOM 699 O O . ARG A 1 93 ? 4.373 4.943 -3.677 1.00 97.81 93 ARG A O 1
ATOM 706 N N . VAL A 1 94 ? 4.942 3.289 -5.083 1.00 98.31 94 VAL A N 1
ATOM 707 C CA . VAL A 1 94 ? 5.819 2.591 -4.122 1.00 98.31 94 VAL A CA 1
ATOM 708 C C . VAL A 1 94 ? 7.060 3.424 -3.801 1.00 98.31 94 VAL A C 1
ATOM 710 O O . VAL A 1 94 ? 7.388 3.567 -2.625 1.00 98.31 94 VAL A O 1
ATOM 713 N N . ALA A 1 95 ? 7.701 4.031 -4.802 1.00 97.69 95 ALA A N 1
ATOM 714 C CA . ALA A 1 95 ? 8.841 4.923 -4.590 1.00 97.69 95 ALA A CA 1
ATOM 715 C C . ALA A 1 95 ? 8.452 6.135 -3.724 1.00 97.69 95 ALA A C 1
ATOM 717 O O . ALA A 1 95 ? 9.117 6.431 -2.734 1.00 97.69 95 ALA A O 1
ATOM 718 N N . THR A 1 96 ? 7.303 6.758 -4.012 1.00 98.25 96 THR A N 1
ATOM 719 C CA . THR A 1 96 ? 6.751 7.856 -3.197 1.00 98.25 96 THR A CA 1
ATOM 720 C C . THR A 1 96 ? 6.522 7.429 -1.743 1.00 98.25 96 THR A C 1
ATOM 722 O O . THR A 1 96 ? 6.769 8.199 -0.814 1.00 98.25 96 THR A O 1
ATOM 725 N N . ALA A 1 97 ? 6.025 6.208 -1.521 1.00 98.25 97 ALA A N 1
ATOM 726 C CA . ALA A 1 97 ? 5.829 5.674 -0.177 1.00 98.25 97 ALA A CA 1
ATOM 727 C C . ALA A 1 97 ? 7.162 5.477 0.541 1.00 98.25 97 ALA A C 1
ATOM 729 O O . ALA A 1 97 ? 7.290 5.868 1.696 1.00 98.25 97 ALA A O 1
ATOM 730 N N . PHE A 1 98 ? 8.148 4.908 -0.151 1.00 98.25 98 PHE A N 1
ATOM 731 C CA . PHE A 1 98 ? 9.482 4.669 0.384 1.00 98.25 98 PHE A CA 1
ATOM 732 C C . PHE A 1 98 ? 10.158 5.976 0.820 1.00 98.25 98 PHE A C 1
ATOM 734 O O . PHE A 1 98 ? 10.673 6.055 1.932 1.00 98.25 98 PHE A O 1
ATOM 741 N N . GLU A 1 99 ? 10.074 7.029 0.002 1.00 98.19 99 GLU A N 1
ATOM 742 C CA . GLU A 1 99 ? 10.607 8.358 0.336 1.00 98.19 99 GLU A CA 1
ATOM 743 C C . GLU A 1 99 ? 9.942 8.980 1.572 1.00 98.19 99 GLU A C 1
ATOM 745 O O . GLU A 1 99 ? 10.606 9.638 2.372 1.00 98.19 99 GLU A O 1
ATOM 750 N N . LYS A 1 100 ? 8.628 8.785 1.738 1.00 98.00 100 LYS A N 1
ATOM 751 C CA . LYS A 1 100 ? 7.853 9.404 2.825 1.00 98.00 100 LYS A CA 1
ATOM 752 C C . LYS A 1 100 ? 7.882 8.619 4.134 1.00 98.00 100 LYS A C 1
ATOM 754 O O . LYS A 1 100 ? 7.814 9.229 5.197 1.00 98.00 100 LYS A O 1
ATOM 759 N N . LEU A 1 101 ? 7.896 7.291 4.059 1.00 97.75 101 LEU A N 1
ATOM 760 C CA . LEU A 1 101 ? 7.724 6.398 5.210 1.00 97.75 101 LEU A CA 1
ATOM 761 C C . LEU A 1 101 ? 9.046 5.777 5.677 1.00 97.75 101 LEU A C 1
ATOM 763 O O . LEU A 1 101 ? 9.145 5.365 6.829 1.00 97.75 101 LEU A O 1
ATOM 767 N N . GLY A 1 102 ? 10.065 5.750 4.814 1.00 97.56 102 GLY A N 1
ATOM 768 C CA . GLY A 1 102 ? 11.342 5.096 5.079 1.00 97.56 102 GLY A CA 1
ATOM 769 C C . GLY A 1 102 ? 11.329 3.598 4.761 1.00 97.56 102 GLY A C 1
ATOM 770 O O . GLY A 1 102 ? 10.280 2.966 4.641 1.00 97.56 102 GLY A O 1
ATOM 771 N N . GLY A 1 103 ? 12.524 3.025 4.606 1.00 96.19 103 GLY A N 1
ATOM 772 C CA . GLY A 1 103 ? 12.696 1.624 4.207 1.00 96.19 103 GLY A CA 1
ATOM 773 C C . GLY A 1 103 ? 12.305 0.599 5.271 1.00 96.19 103 GLY A C 1
ATOM 774 O O . GLY A 1 103 ? 11.809 -0.469 4.913 1.00 96.19 103 GLY A O 1
ATOM 775 N N . ASP A 1 104 ? 12.466 0.952 6.550 1.00 97.62 104 ASP A N 1
ATOM 776 C CA . ASP A 1 104 ? 12.156 0.089 7.700 1.00 97.62 104 ASP A CA 1
ATOM 777 C C . ASP A 1 104 ? 10.649 -0.056 7.968 1.00 97.62 104 ASP A C 1
ATOM 779 O O . ASP A 1 104 ? 10.246 -0.927 8.739 1.00 97.62 104 ASP A O 1
ATOM 783 N N . ALA A 1 105 ? 9.813 0.781 7.342 1.00 98.31 105 ALA A N 1
ATOM 784 C CA . ALA A 1 105 ? 8.360 0.682 7.439 1.00 98.31 105 ALA A CA 1
ATOM 785 C C . ALA A 1 105 ? 7.874 -0.676 6.918 1.00 98.31 105 ALA A C 1
ATOM 787 O O . ALA A 1 105 ? 8.438 -1.226 5.967 1.00 98.31 105 ALA A O 1
ATOM 788 N N . ASP A 1 106 ? 6.791 -1.209 7.480 1.00 98.50 106 ASP A N 1
ATOM 789 C CA . ASP A 1 106 ? 6.158 -2.384 6.887 1.00 98.50 106 ASP A CA 1
ATOM 790 C C . ASP A 1 106 ? 5.491 -1.984 5.567 1.00 98.50 106 ASP A C 1
ATOM 792 O O . ASP A 1 106 ? 4.873 -0.927 5.438 1.00 98.50 106 ASP A O 1
ATOM 796 N N . HIS A 1 107 ? 5.577 -2.836 4.553 1.00 98.25 107 HIS A N 1
ATOM 797 C CA . HIS A 1 107 ? 5.009 -2.545 3.243 1.00 98.25 107 HIS A CA 1
ATOM 798 C C . HIS A 1 107 ? 3.487 -2.305 3.275 1.00 98.25 107 HIS A C 1
ATOM 800 O O . HIS A 1 107 ? 2.957 -1.671 2.364 1.00 98.25 107 HIS A O 1
ATOM 806 N N . THR A 1 108 ? 2.766 -2.791 4.294 1.00 98.50 108 THR A N 1
ATOM 807 C CA . THR A 1 108 ? 1.339 -2.490 4.483 1.00 98.50 108 THR A CA 1
ATOM 808 C C . THR A 1 108 ? 1.089 -1.031 4.858 1.00 98.50 108 THR A C 1
ATOM 810 O O . THR A 1 108 ? -0.006 -0.527 4.618 1.00 98.50 108 THR A O 1
ATOM 813 N N . GLU A 1 109 ? 2.098 -0.306 5.348 1.00 98.69 109 GLU A N 1
ATOM 814 C CA . GLU A 1 109 ? 2.020 1.132 5.617 1.00 98.69 109 GLU A CA 1
ATOM 815 C C . GLU A 1 109 ? 1.891 1.970 4.344 1.00 98.69 109 GLU A C 1
ATOM 817 O O . GLU A 1 109 ? 1.509 3.135 4.428 1.00 98.69 109 GLU A O 1
ATOM 822 N N . ILE A 1 110 ? 2.110 1.390 3.157 1.00 98.50 110 ILE A N 1
ATOM 823 C CA . ILE A 1 110 ? 1.920 2.071 1.868 1.00 98.50 110 ILE A CA 1
ATOM 824 C C . ILE A 1 110 ? 0.521 2.693 1.716 1.00 98.50 110 ILE A C 1
ATOM 826 O O . ILE A 1 110 ? 0.360 3.713 1.047 1.00 98.50 110 ILE A O 1
ATOM 830 N N . VAL A 1 111 ? -0.489 2.133 2.393 1.00 98.62 111 VAL A N 1
ATOM 831 C CA . VAL A 1 111 ? -1.861 2.668 2.429 1.00 98.62 111 VAL A CA 1
ATOM 832 C C . VAL A 1 111 ? -1.935 4.081 3.015 1.00 98.62 111 VAL A C 1
ATOM 834 O O . VAL A 1 111 ? -2.841 4.834 2.660 1.00 98.62 111 VAL A O 1
ATOM 837 N N . LYS A 1 112 ? -0.967 4.476 3.858 1.00 98.62 112 LYS A N 1
ATOM 838 C CA . LYS A 1 112 ? -0.885 5.812 4.467 1.00 98.62 112 LYS A CA 1
ATOM 839 C C . LYS A 1 112 ? -0.761 6.922 3.423 1.00 98.62 112 LYS A C 1
ATOM 841 O O . LYS A 1 112 ? -1.134 8.055 3.711 1.00 98.62 112 LYS A O 1
ATOM 846 N N . LEU A 1 113 ? -0.291 6.612 2.208 1.00 98.06 113 LEU A N 1
ATOM 847 C CA . LEU A 1 113 ? -0.340 7.552 1.086 1.00 98.06 113 LEU A CA 1
ATOM 848 C C . LEU A 1 113 ? -1.781 7.972 0.776 1.00 98.06 113 LEU A C 1
ATOM 850 O O . LEU A 1 113 ? -2.087 9.164 0.798 1.00 98.06 113 LEU A O 1
ATOM 854 N N . SER A 1 114 ? -2.672 7.000 0.561 1.00 98.25 114 SER A N 1
ATOM 855 C CA . SER A 1 114 ? -4.093 7.260 0.311 1.00 98.25 114 SER A CA 1
ATOM 856 C C . SER A 1 114 ? -4.761 7.910 1.523 1.00 98.25 114 SER A C 1
ATOM 858 O O . SER A 1 114 ? -5.581 8.810 1.358 1.00 98.25 114 SER A O 1
ATOM 860 N N . GLU A 1 115 ? -4.398 7.511 2.746 1.00 98.56 115 GLU A N 1
ATOM 861 C CA . GLU A 1 115 ? -4.928 8.138 3.965 1.00 98.56 115 GLU A CA 1
ATOM 862 C C . GLU A 1 115 ? -4.584 9.631 4.041 1.00 98.56 115 GLU A C 1
ATOM 864 O O . GLU A 1 115 ? -5.461 10.454 4.307 1.00 98.56 115 GLU A O 1
ATOM 869 N N . ALA A 1 116 ? -3.328 9.991 3.757 1.00 98.06 116 ALA A N 1
ATOM 870 C CA . ALA A 1 116 ? -2.860 11.373 3.772 1.00 98.06 116 ALA A CA 1
ATOM 871 C C . ALA A 1 116 ? -3.502 12.220 2.661 1.00 98.06 116 ALA A C 1
ATOM 873 O O . ALA A 1 116 ? -3.883 13.363 2.900 1.00 98.06 116 ALA A O 1
ATOM 874 N N . GLU A 1 117 ? -3.653 11.665 1.458 1.00 96.94 117 GLU A N 1
ATOM 875 C CA . GLU A 1 117 ? -4.238 12.365 0.305 1.00 96.94 117 GLU A CA 1
ATOM 876 C C . GLU A 1 117 ? -5.748 12.583 0.446 1.00 96.94 117 GLU A C 1
ATOM 878 O O . GLU A 1 117 ? -6.285 13.597 0.001 1.00 96.94 117 GLU A O 1
ATOM 883 N N . THR A 1 118 ? -6.447 11.639 1.076 1.00 97.19 118 THR A N 1
ATOM 884 C CA . THR A 1 118 ? -7.906 11.699 1.245 1.00 97.19 118 THR A CA 1
ATOM 885 C C . THR A 1 118 ? -8.343 12.304 2.577 1.00 97.19 118 THR A C 1
ATOM 887 O O . THR A 1 118 ? -9.524 12.629 2.730 1.00 97.19 118 THR A O 1
ATOM 890 N N . GLY A 1 119 ? -7.425 12.432 3.541 1.00 97.69 119 GLY A N 1
ATOM 891 C CA . GLY A 1 119 ? -7.730 12.787 4.928 1.00 97.69 119 GLY A CA 1
ATOM 892 C C . GLY A 1 119 ? -8.551 11.720 5.661 1.00 97.69 119 GLY A C 1
ATOM 893 O O . GLY A 1 119 ? -9.260 12.047 6.608 1.00 97.69 119 GLY A O 1
ATOM 894 N N . THR A 1 120 ? -8.521 10.465 5.197 1.00 98.25 120 THR A N 1
ATOM 895 C CA . THR A 1 120 ? -9.370 9.372 5.696 1.00 98.25 120 THR A CA 1
ATOM 896 C C . THR A 1 120 ? -8.514 8.204 6.172 1.00 98.25 120 THR A C 1
ATOM 898 O O . THR A 1 120 ? -7.860 7.550 5.368 1.00 98.25 120 THR A O 1
ATOM 901 N N . ILE A 1 121 ? -8.541 7.912 7.474 1.00 98.38 121 ILE A N 1
ATOM 902 C CA . ILE A 1 121 ? -7.783 6.799 8.066 1.00 98.38 121 ILE A CA 1
ATOM 903 C C . ILE A 1 121 ? -8.538 5.479 7.885 1.00 98.38 121 ILE A C 1
ATOM 905 O O . ILE A 1 121 ? -9.73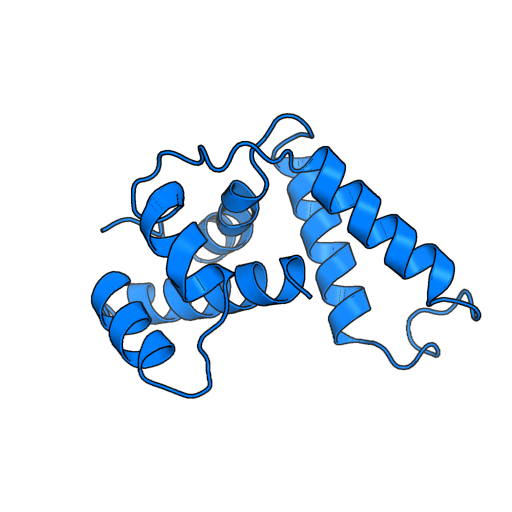0 5.394 8.178 1.00 98.38 121 ILE A O 1
ATOM 909 N N . LEU A 1 122 ? -7.852 4.429 7.441 1.00 98.31 122 LEU A N 1
ATOM 910 C CA . LEU A 1 122 ? -8.355 3.060 7.384 1.00 98.31 122 LEU A CA 1
ATOM 911 C C . LEU A 1 122 ? -8.146 2.359 8.732 1.00 98.31 122 LEU A C 1
ATOM 913 O O . LEU A 1 122 ? -7.155 1.671 8.971 1.00 98.31 122 LEU A O 1
ATOM 917 N N . ASP A 1 123 ? -9.118 2.542 9.610 1.00 96.56 123 ASP A N 1
ATOM 918 C CA . ASP A 1 123 ? -9.354 1.773 10.832 1.00 96.56 123 ASP A CA 1
ATOM 919 C C . ASP A 1 123 ? -10.770 1.171 10.817 1.00 96.56 123 ASP A C 1
ATOM 921 O O . ASP A 1 123 ? -11.551 1.428 9.885 1.00 96.56 123 ASP A O 1
ATOM 925 N N . ARG A 1 124 ? -11.045 0.329 11.818 1.00 91.31 124 ARG A N 1
ATOM 926 C CA . ARG A 1 124 ? -12.352 -0.293 12.059 1.00 91.31 124 ARG A CA 1
ATOM 927 C C . ARG A 1 124 ? -13.426 0.727 12.410 1.00 91.31 124 ARG A C 1
ATOM 929 O O . ARG A 1 124 ? -13.154 1.580 13.281 1.00 91.31 124 ARG A O 1
#

Nearest PDB structures (foldseek):
  2cvz-assembly1_B  TM=9.426E-01  e=3.164E-07  Thermus thermophilus HB8
  3cky-assembly2_D  TM=8.907E-01  e=2.304E-04  unclassified
  3cky-assembly1_A  TM=8.894E-01  e=5.688E-04  unclassified
  3w6z-assembly1_A  TM=8.328E-01  e=2.002E-02  Pyrobaculum calidifontis JCM 11548

Solvent-accessible surface area (backbone atoms only — not comparable to full-atom values): 6878 Å² total; per-residue (Å²): 110,70,69,46,50,41,51,55,48,31,47,52,41,38,55,40,38,76,71,75,39,56,48,67,60,52,38,52,56,34,57,74,46,88,76,47,44,71,38,61,70,44,49,39,61,65,19,34,36,63,69,62,42,69,82,81,46,40,23,41,59,53,39,50,55,43,50,55,49,47,68,71,61,42,83,45,90,49,70,85,76,54,76,47,66,68,58,54,52,38,43,55,52,42,48,54,37,32,75,75,64,38,46,86,33,29,46,68,51,51,38,52,57,44,22,67,76,68,74,32,80,70,51,121

Secondary structure (DSSP, 8-state):
-HHHHHHHHHHHHHHHHHTT--HHHHHHHHHTSTT--HIIIIIIIIIITTS---S--BHHHHHHHHHHHHHHH-SSS-TTTSS-HHHHHHHHHHHHHHHHH-TTSBGGGGGHHHHHHHT-----

pLDDT: mean 94.3, std 8.48, range [61.88, 98.69]

Organism: NCBI:txid236787

Radius of gyration: 14.66 Å; Cα contacts (8 Å, |Δi|>4): 161; chains: 1; bounding box: 34×25×39 Å

Mean predicted aligned error: 3.25 Å

Sequence (124 aa):
MMAAHILIAAEGLTALKKHNVPPEVALAAINGSSGRSWATLQRIPDNVLSRKFDYNFSLELLNKDVQTCMDGVFVDPDPAKAGFPLLTLGAERVATAFEKLGGDADHTEIVKLSEAETGTILDR

InterPro domains:
  IPR008927 6-phosphogluconate dehydrogenase-like, C-terminal domain superfamily [SSF48179] (1-116)
  IPR013328 6-phosphogluconate dehydrogenase, domain 2 [G3DSA:1.10.1040.10] (1-122)
  IPR029154 3-hydroxyisobutyrate dehydrogenase-like, NAD-binding domain [PF14833] (1-113)

Foldseek 3Di:
DVLLLLQVLLLVLQVCVVVVRASVNVLVVCCVDPNDDPCSPPVCVPPQQAVNQPPPAWLLVVLVVLVVVVVVQCPPPPPVPSPCVSSVVSNVLSVVCCVVPPGRGRNSCSSVVSCVVSVGGNYD